Protein AF-A0A819H990-F1 (afdb_monomer_lite)

Secondary structure (DSSP, 8-state):
-HHHHHHHHHHHHHHHT-------TT-EEEE--SS--STTS-S-EEEEEEEEEEETTEEEEEETTSS-EEEEEGGGEEE-PPP--

Foldseek 3Di:
DVVVVVVVVVVVVCVVPDDQDDDDAQFWKWFADPDDPDPPDDRTDARWGFHADPDSFKTWIAGPPDRDIDIDGNVRIGGDDDPDD

Sequence (85 aa):
NNIQKQQKLNKQRYDLHRQNIQYKIGQLILAKPAVRNNKMQEIFEGPYRVIDILGPVTYVIKLEHSNYIRQIHANIMKPIYEPQE

Radius of gyration: 16.49 Å; chains: 1; bounding box: 31×32×53 Å

pLDDT: mean 88.6, std 10.75, range [40.59, 97.62]

Structure (mmCIF, N/CA/C/O backbone):
data_AF-A0A819H990-F1
#
_entry.id   AF-A0A819H990-F1
#
loop_
_atom_site.group_PDB
_atom_site.id
_atom_site.type_symbol
_atom_site.label_atom_id
_atom_site.label_alt_id
_atom_site.label_comp_id
_atom_site.label_asym_id
_atom_site.label_entity_id
_atom_site.label_seq_id
_atom_site.pdbx_PDB_ins_code
_atom_site.Cartn_x
_atom_site.Cartn_y
_atom_site.Cartn_z
_atom_site.occupancy
_atom_site.B_iso_or_equiv
_atom_site.auth_seq_id
_atom_site.auth_comp_id
_atom_site.auth_asym_id
_atom_site.auth_atom_id
_atom_site.pdbx_PDB_model_num
ATOM 1 N N . ASN A 1 1 ? -5.893 -2.202 37.731 1.00 68.00 1 ASN A N 1
ATOM 2 C CA . ASN A 1 1 ? -4.842 -2.499 36.731 1.00 68.00 1 ASN A CA 1
ATOM 3 C C . ASN A 1 1 ? -4.590 -1.318 35.802 1.00 68.00 1 ASN A C 1
ATOM 5 O O . ASN A 1 1 ? -5.339 -1.112 34.854 1.00 68.00 1 ASN A O 1
ATOM 9 N N . ASN A 1 2 ? -3.538 -0.537 36.068 1.00 81.12 2 ASN A N 1
ATOM 10 C CA . ASN A 1 2 ? -3.184 0.652 35.275 1.00 81.12 2 ASN A CA 1
ATOM 11 C C . ASN A 1 2 ? -2.817 0.299 33.812 1.00 81.12 2 ASN A C 1
ATOM 13 O O . ASN A 1 2 ? -3.203 0.986 32.871 1.00 81.12 2 ASN A O 1
ATOM 17 N N . ILE A 1 3 ? -2.178 -0.859 33.612 1.00 88.75 3 ILE A N 1
ATOM 18 C CA . ILE A 1 3 ? -1.739 -1.361 32.299 1.00 88.75 3 ILE A CA 1
ATOM 19 C C . ILE A 1 3 ? -2.923 -1.594 31.342 1.00 88.75 3 ILE A C 1
ATOM 21 O O . ILE A 1 3 ? -2.890 -1.142 30.200 1.00 88.75 3 ILE A O 1
ATOM 25 N N . GLN A 1 4 ? -4.001 -2.236 31.803 1.00 91.88 4 GLN A N 1
ATOM 26 C CA . GLN A 1 4 ? -5.182 -2.525 30.971 1.00 91.88 4 GLN A CA 1
ATOM 27 C C . GLN A 1 4 ? -5.895 -1.244 30.512 1.00 91.88 4 GLN A C 1
ATOM 29 O O . GLN A 1 4 ? -6.341 -1.145 29.367 1.00 91.88 4 GLN A O 1
ATOM 34 N N . LYS A 1 5 ? -5.961 -0.231 31.387 1.00 90.31 5 LYS A N 1
ATOM 35 C CA . LYS A 1 5 ? -6.531 1.082 31.053 1.00 90.31 5 LYS A CA 1
ATOM 36 C C . LYS A 1 5 ? -5.709 1.769 29.962 1.00 90.31 5 LYS A C 1
ATOM 38 O O . LYS A 1 5 ? -6.280 2.272 28.995 1.00 90.31 5 LYS A O 1
ATOM 43 N N . GLN A 1 6 ? -4.382 1.726 30.078 1.00 91.25 6 GLN A N 1
ATOM 44 C CA . GLN A 1 6 ? -3.490 2.331 29.094 1.00 91.25 6 GLN A CA 1
ATOM 45 C C . GLN A 1 6 ? -3.549 1.621 27.734 1.00 91.25 6 GLN A C 1
ATOM 47 O O . GLN A 1 6 ? -3.605 2.282 26.699 1.00 91.25 6 GLN A O 1
ATOM 52 N N . GLN A 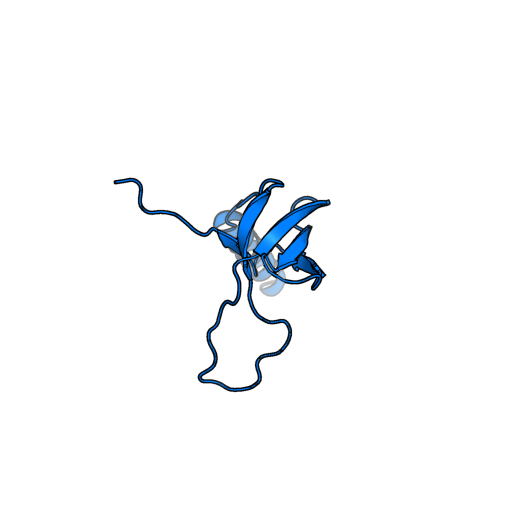1 7 ? -3.622 0.286 27.721 1.00 92.31 7 GLN A N 1
ATOM 53 C CA . GLN A 1 7 ? -3.793 -0.498 26.491 1.00 92.31 7 GLN A CA 1
ATOM 54 C C . GLN A 1 7 ? -5.081 -0.123 25.746 1.00 92.31 7 GLN A C 1
ATOM 56 O O . GLN A 1 7 ? -5.057 0.076 24.530 1.00 92.31 7 GLN A O 1
ATOM 61 N N . LYS A 1 8 ? -6.194 0.049 26.472 1.00 92.50 8 LYS A N 1
ATOM 62 C CA . LYS A 1 8 ? -7.479 0.453 25.882 1.00 92.50 8 LYS A CA 1
ATOM 63 C C . LYS A 1 8 ? -7.404 1.840 25.239 1.00 92.50 8 LYS A C 1
ATOM 65 O O . LYS A 1 8 ? -7.849 2.004 24.105 1.00 92.50 8 LYS A O 1
ATOM 70 N N . LEU A 1 9 ? -6.813 2.813 25.934 1.00 91.50 9 LEU A N 1
ATOM 71 C CA . LEU A 1 9 ? -6.644 4.174 25.413 1.00 91.50 9 LEU A CA 1
ATOM 72 C C . LEU A 1 9 ? -5.749 4.202 24.170 1.00 91.50 9 LEU A C 1
ATOM 74 O O . LEU A 1 9 ? -6.071 4.880 23.195 1.00 91.50 9 LEU A O 1
ATOM 78 N N . ASN A 1 10 ? -4.656 3.438 24.174 1.00 90.12 10 ASN A N 1
ATOM 79 C CA . ASN A 1 10 ? -3.761 3.338 23.024 1.00 90.12 10 ASN A CA 1
ATOM 80 C C . ASN A 1 10 ? -4.475 2.741 21.805 1.00 90.12 10 ASN A C 1
ATOM 82 O O . ASN A 1 10 ? -4.359 3.291 20.712 1.00 90.12 10 ASN A O 1
ATOM 86 N N . LYS A 1 11 ? -5.268 1.677 21.993 1.00 88.88 11 LYS A N 1
ATOM 87 C CA . LYS A 1 11 ? -6.070 1.082 20.915 1.00 88.88 11 LYS A CA 1
ATOM 88 C C . LYS A 1 11 ? -7.087 2.075 20.348 1.00 88.88 11 LYS A C 1
ATOM 90 O O . LYS A 1 11 ? -7.155 2.243 19.140 1.00 88.88 11 LYS A O 1
ATOM 95 N N . GLN A 1 12 ? -7.837 2.769 21.206 1.00 90.69 12 GLN A N 1
ATOM 96 C CA . GLN A 1 12 ? -8.825 3.763 20.766 1.00 90.69 12 GLN A CA 1
ATOM 97 C C . GLN A 1 12 ? -8.185 4.887 19.949 1.00 90.69 12 GLN A C 1
ATOM 99 O O . GLN A 1 12 ? -8.707 5.268 18.908 1.00 90.69 12 GLN A O 1
ATOM 104 N N . ARG A 1 13 ? -7.032 5.396 20.396 1.00 86.88 13 ARG A N 1
ATOM 105 C CA . ARG A 1 13 ? -6.285 6.430 19.667 1.00 86.88 13 ARG A CA 1
ATOM 106 C C . ARG A 1 13 ? -5.738 5.923 18.339 1.00 86.88 13 ARG A C 1
ATOM 108 O O . ARG A 1 13 ? -5.720 6.686 17.380 1.00 86.88 13 ARG A O 1
ATOM 115 N N . TYR A 1 14 ? -5.286 4.673 18.292 1.00 83.38 14 TYR A N 1
ATOM 116 C CA . TYR A 1 14 ? -4.827 4.042 17.060 1.00 83.38 14 TYR A CA 1
ATOM 117 C C . TYR A 1 14 ? -5.970 3.912 16.051 1.00 83.38 14 TYR A C 1
ATOM 119 O O . TYR A 1 14 ? -5.831 4.350 14.913 1.00 83.38 14 TYR A O 1
ATOM 127 N N . ASP A 1 15 ? -7.111 3.380 16.491 1.00 83.19 15 ASP A N 1
ATOM 128 C CA . ASP A 1 15 ? -8.287 3.184 15.643 1.00 83.19 15 ASP A CA 1
ATOM 129 C C . ASP A 1 15 ? -8.848 4.526 15.137 1.00 83.19 15 ASP A C 1
ATOM 131 O O . ASP A 1 15 ? -9.205 4.629 13.967 1.00 83.19 15 ASP A O 1
ATOM 135 N N . LEU A 1 16 ? -8.864 5.568 15.981 1.00 85.31 16 LEU A N 1
ATOM 136 C CA . LEU A 1 16 ? -9.371 6.900 15.627 1.00 85.31 16 LEU A CA 1
ATOM 137 C C . LEU A 1 16 ? -8.556 7.584 14.519 1.00 85.31 16 LEU A C 1
ATOM 139 O O . LEU A 1 16 ? -9.126 8.240 13.653 1.00 85.31 16 LEU A O 1
ATOM 143 N N . HIS A 1 17 ? -7.229 7.448 14.544 1.00 77.69 17 HIS A N 1
ATOM 144 C CA . HIS A 1 17 ? -6.339 8.110 13.580 1.00 77.69 17 HIS A CA 1
ATOM 145 C C . HIS A 1 17 ? -5.953 7.211 12.402 1.00 77.69 17 HIS A C 1
ATOM 147 O O . HIS A 1 17 ? -5.075 7.563 11.608 1.00 77.69 17 HIS A O 1
ATOM 153 N N . ARG A 1 18 ? -6.574 6.033 12.282 1.00 74.81 18 ARG A N 1
ATOM 154 C CA . ARG A 1 18 ? -6.277 5.106 11.198 1.00 74.81 18 ARG A CA 1
ATOM 155 C C . ARG A 1 18 ? -6.824 5.662 9.887 1.00 74.81 18 ARG A C 1
ATOM 157 O O . ARG A 1 18 ? -8.026 5.654 9.642 1.00 74.81 18 ARG A O 1
ATOM 164 N N . GLN A 1 19 ? -5.925 6.110 9.016 1.00 71.56 19 GLN A N 1
ATOM 165 C CA . GLN A 1 19 ? -6.294 6.494 7.659 1.00 71.56 19 GLN A CA 1
ATOM 166 C C . GLN A 1 19 ? -6.718 5.250 6.875 1.00 71.56 19 GLN A C 1
ATOM 168 O O . GLN A 1 19 ? -5.951 4.298 6.731 1.00 71.56 19 GLN A O 1
ATOM 173 N N . ASN A 1 20 ? -7.950 5.261 6.373 1.00 73.94 20 ASN A N 1
ATOM 174 C CA . ASN A 1 20 ? -8.542 4.144 5.641 1.00 73.94 20 ASN A CA 1
ATOM 175 C C . ASN A 1 20 ? -8.310 4.313 4.129 1.00 73.94 20 ASN A C 1
ATOM 177 O O . ASN A 1 20 ? -9.249 4.383 3.339 1.00 73.94 20 ASN A O 1
ATOM 181 N N . ILE A 1 21 ? -7.043 4.460 3.732 1.00 83.94 21 ILE A N 1
ATOM 182 C CA . ILE A 1 21 ? -6.677 4.630 2.322 1.00 83.94 21 ILE A CA 1
ATOM 183 C C . ILE A 1 21 ? -6.816 3.278 1.620 1.00 83.94 21 ILE A C 1
ATOM 185 O O . ILE A 1 21 ? -6.150 2.310 1.989 1.00 83.94 21 ILE A O 1
ATOM 189 N N . GLN A 1 22 ? -7.673 3.231 0.602 1.00 89.12 22 GLN A N 1
ATOM 190 C CA . GLN A 1 22 ? -7.825 2.086 -0.291 1.00 89.12 22 GLN A CA 1
ATOM 191 C C . GLN A 1 22 ? -7.247 2.428 -1.659 1.00 89.12 22 GLN A C 1
ATOM 193 O O . GLN A 1 22 ? -7.452 3.532 -2.166 1.00 89.12 22 GLN A O 1
ATOM 198 N N . TYR A 1 23 ? -6.542 1.470 -2.251 1.00 92.31 23 TYR A N 1
ATOM 199 C CA . TYR A 1 23 ? -5.955 1.612 -3.578 1.00 92.31 23 TYR A CA 1
ATOM 200 C C . TYR A 1 23 ? -6.725 0.772 -4.590 1.00 92.31 23 TYR A C 1
ATOM 202 O O . TYR A 1 23 ? -7.253 -0.290 -4.259 1.00 92.31 23 TYR A O 1
ATOM 210 N N . LYS A 1 24 ? -6.782 1.245 -5.834 1.00 94.56 24 LYS A N 1
ATOM 211 C CA . LYS A 1 24 ? -7.437 0.536 -6.939 1.00 94.56 24 LYS A CA 1
ATOM 212 C C . LYS A 1 24 ? -6.403 -0.130 -7.839 1.00 94.56 24 LYS A C 1
ATOM 214 O O . LYS A 1 24 ? -5.297 0.382 -7.995 1.00 94.56 24 LYS A O 1
ATOM 219 N N . ILE A 1 25 ? -6.778 -1.239 -8.477 1.00 96.56 25 ILE A N 1
ATOM 220 C CA . ILE A 1 25 ? -5.975 -1.843 -9.550 1.00 96.56 25 ILE A CA 1
ATOM 221 C C . ILE A 1 25 ? -5.766 -0.798 -10.656 1.00 96.56 25 ILE A C 1
ATOM 223 O O . ILE A 1 25 ? -6.681 -0.051 -10.998 1.00 96.56 25 ILE A O 1
ATOM 227 N N . GLY A 1 26 ? -4.546 -0.716 -11.180 1.00 94.94 26 GLY A N 1
ATOM 228 C CA . GLY A 1 26 ? -4.125 0.272 -12.169 1.00 94.94 26 GLY A CA 1
ATOM 229 C C . GLY A 1 26 ? -3.653 1.606 -11.582 1.00 94.94 26 GLY A C 1
ATOM 230 O O . GLY A 1 26 ? -3.028 2.379 -12.303 1.00 94.94 26 GLY A O 1
ATOM 231 N N . GLN A 1 27 ? -3.886 1.875 -10.294 1.00 94.44 27 GLN A N 1
ATOM 232 C CA . GLN A 1 27 ? -3.479 3.131 -9.665 1.00 94.44 27 GLN A CA 1
ATOM 233 C C . GLN A 1 27 ? -1.956 3.231 -9.531 1.00 94.44 27 GLN A C 1
ATOM 235 O O . GLN A 1 27 ? -1.299 2.267 -9.122 1.00 94.44 27 GLN A O 1
ATOM 240 N N . LEU A 1 28 ? -1.419 4.418 -9.829 1.00 95.06 28 LEU A N 1
ATOM 241 C CA . LEU A 1 28 ? -0.017 4.751 -9.612 1.00 95.06 28 LEU A CA 1
ATOM 242 C C . LEU A 1 28 ? 0.240 5.194 -8.170 1.00 95.06 28 LEU A C 1
ATOM 244 O O . LEU A 1 28 ? -0.472 6.023 -7.595 1.00 95.06 28 LEU A O 1
ATOM 248 N N . ILE A 1 29 ? 1.272 4.607 -7.578 1.00 94.81 29 ILE A N 1
ATOM 249 C CA . ILE A 1 29 ? 1.663 4.804 -6.187 1.00 94.81 29 ILE A CA 1
ATOM 250 C C . ILE A 1 29 ? 3.188 4.821 -6.067 1.00 94.81 29 ILE A C 1
ATOM 252 O O . ILE A 1 29 ? 3.908 4.239 -6.877 1.00 94.81 29 ILE A O 1
ATOM 256 N N . LEU A 1 30 ? 3.685 5.443 -5.006 1.00 95.25 30 LEU A N 1
ATOM 257 C CA . LEU A 1 30 ? 5.040 5.248 -4.506 1.00 95.25 30 LEU A CA 1
ATOM 258 C C . LEU A 1 30 ? 5.010 4.273 -3.327 1.00 95.25 30 LEU A C 1
ATOM 260 O O . LEU A 1 30 ? 4.020 4.196 -2.595 1.00 95.25 30 LEU A O 1
ATOM 264 N N . ALA A 1 31 ? 6.101 3.549 -3.104 1.00 94.81 31 ALA A N 1
ATOM 265 C CA . ALA A 1 31 ? 6.223 2.617 -1.988 1.00 94.81 31 ALA A CA 1
ATOM 266 C C . ALA A 1 31 ? 7.561 2.793 -1.268 1.00 94.81 31 ALA A C 1
ATOM 268 O O . ALA A 1 31 ? 8.553 3.151 -1.890 1.00 94.81 31 ALA A O 1
ATOM 269 N N . LYS A 1 32 ? 7.619 2.540 0.042 1.00 93.88 32 LYS A N 1
ATOM 270 C CA . LYS A 1 32 ? 8.910 2.528 0.752 1.00 93.88 32 LYS A CA 1
ATOM 271 C C . LYS A 1 32 ? 9.768 1.348 0.278 1.00 93.88 32 LYS A C 1
ATOM 273 O O . LYS A 1 32 ? 9.205 0.267 0.083 1.00 93.88 32 LYS A O 1
ATOM 278 N N . PRO A 1 33 ? 11.095 1.510 0.133 1.00 90.38 33 PRO A N 1
ATOM 279 C CA . PRO A 1 33 ? 11.969 0.401 -0.229 1.00 90.38 33 PRO A CA 1
ATOM 280 C C . PRO A 1 33 ? 11.951 -0.679 0.857 1.00 90.38 33 PRO A C 1
ATOM 282 O O . PRO A 1 33 ? 11.815 -0.379 2.045 1.00 90.38 33 PRO A O 1
ATOM 285 N N . ALA A 1 34 ? 12.112 -1.942 0.453 1.00 86.44 34 ALA A N 1
ATOM 286 C CA . ALA A 1 34 ? 12.174 -3.066 1.391 1.00 86.44 34 ALA A CA 1
ATOM 287 C C . ALA A 1 34 ? 13.397 -2.975 2.319 1.00 86.44 34 ALA A C 1
ATOM 289 O O . ALA A 1 34 ? 13.319 -3.322 3.496 1.00 86.44 34 ALA A O 1
ATOM 290 N N . VAL A 1 35 ? 14.514 -2.476 1.785 1.00 86.50 35 VAL A N 1
ATOM 291 C CA . VAL A 1 35 ? 15.757 -2.240 2.520 1.00 86.50 35 VAL A CA 1
ATOM 292 C C . VAL A 1 35 ? 16.225 -0.824 2.230 1.00 86.50 35 VAL A C 1
ATOM 294 O O . VAL A 1 35 ? 16.255 -0.390 1.079 1.00 86.50 35 VAL A O 1
ATOM 297 N N . ARG A 1 36 ? 16.592 -0.099 3.287 1.00 83.56 36 ARG A N 1
ATOM 298 C CA . ARG A 1 36 ? 17.188 1.229 3.175 1.00 83.56 36 ARG A CA 1
ATOM 299 C C . ARG A 1 36 ? 18.703 1.095 3.267 1.00 83.56 36 ARG A C 1
ATOM 301 O O . ARG A 1 36 ? 19.213 0.682 4.304 1.00 83.56 36 ARG A O 1
ATOM 308 N N . ASN A 1 37 ? 19.410 1.470 2.207 1.00 84.75 37 ASN A N 1
ATOM 309 C CA . ASN A 1 37 ? 20.860 1.296 2.113 1.00 84.75 37 ASN A CA 1
ATOM 310 C C . ASN A 1 37 ? 21.631 2.398 2.850 1.00 84.75 37 ASN A C 1
ATOM 312 O O . ASN A 1 37 ? 22.730 2.161 3.341 1.00 84.75 37 ASN A O 1
ATOM 316 N N . ASN A 1 38 ? 21.072 3.609 2.951 1.00 88.75 38 ASN A N 1
ATOM 317 C CA . ASN A 1 38 ? 21.679 4.697 3.716 1.00 88.75 38 ASN A CA 1
ATOM 318 C C . ASN A 1 38 ? 20.628 5.682 4.275 1.00 88.75 38 ASN A C 1
ATOM 320 O O . ASN A 1 38 ? 19.470 5.713 3.858 1.00 88.75 38 ASN A O 1
ATOM 324 N N . LYS A 1 39 ? 21.032 6.520 5.239 1.00 84.31 39 LYS A N 1
ATOM 325 C CA . LYS A 1 39 ? 20.140 7.485 5.918 1.00 84.31 39 LYS A CA 1
ATOM 326 C C . LYS A 1 39 ? 19.667 8.638 5.016 1.00 84.31 39 LYS A C 1
ATOM 328 O O . LYS A 1 39 ? 18.693 9.299 5.366 1.00 84.31 39 LYS A O 1
ATOM 333 N N . MET A 1 40 ? 20.344 8.873 3.893 1.00 89.25 40 MET A N 1
ATOM 334 C CA . MET A 1 40 ? 20.057 9.955 2.940 1.00 89.25 40 MET A CA 1
ATOM 335 C C . MET A 1 40 ? 19.178 9.496 1.765 1.00 89.25 40 MET A C 1
ATOM 337 O O . MET A 1 40 ? 18.686 10.330 1.018 1.00 89.25 40 MET A O 1
ATOM 341 N N . GLN A 1 41 ? 18.943 8.190 1.616 1.00 86.12 41 GLN A N 1
ATOM 342 C CA . GLN A 1 41 ? 18.116 7.624 0.556 1.00 86.12 41 GLN A CA 1
ATOM 343 C C . GLN A 1 41 ? 16.673 8.100 0.704 1.00 86.12 41 GLN A C 1
ATOM 345 O O . GLN A 1 41 ? 16.158 8.190 1.831 1.00 86.12 41 GLN A O 1
ATOM 350 N N . GLU A 1 42 ? 16.033 8.348 -0.438 1.00 85.94 42 GLU A N 1
ATOM 351 C CA . GLU A 1 42 ? 14.619 8.686 -0.526 1.00 85.94 42 GLU A CA 1
ATOM 352 C C . GLU A 1 42 ? 13.753 7.676 0.232 1.00 85.94 42 GLU A C 1
ATOM 354 O O . GLU A 1 42 ? 13.994 6.467 0.242 1.00 85.94 42 GLU A O 1
ATOM 359 N N . ILE A 1 43 ? 12.738 8.199 0.919 1.00 89.38 43 ILE A N 1
ATOM 360 C CA . ILE A 1 43 ? 11.861 7.388 1.772 1.00 89.38 43 ILE A CA 1
ATOM 361 C C . ILE A 1 43 ? 10.900 6.546 0.924 1.00 89.38 43 ILE A C 1
ATOM 363 O O . ILE A 1 43 ? 10.445 5.502 1.386 1.00 89.38 43 ILE A O 1
ATOM 367 N N . PHE A 1 44 ? 10.590 6.996 -0.291 1.00 91.38 44 PHE A N 1
ATOM 368 C CA . PHE A 1 44 ? 9.664 6.355 -1.212 1.00 91.38 44 PHE A CA 1
ATOM 369 C C . PHE 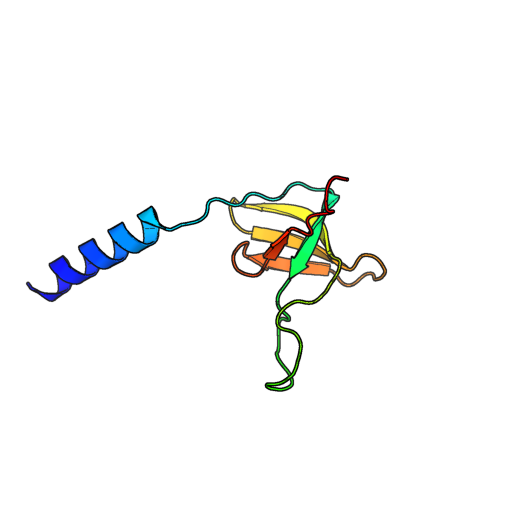A 1 44 ? 10.306 6.232 -2.593 1.00 91.38 44 PHE A C 1
ATOM 371 O O . PHE A 1 44 ? 11.005 7.136 -3.024 1.00 91.38 44 PHE A O 1
ATOM 378 N N . GLU A 1 45 ? 10.027 5.127 -3.270 1.00 92.00 45 GLU A N 1
ATOM 379 C CA . GLU A 1 45 ? 10.494 4.784 -4.613 1.00 92.00 45 GLU A CA 1
ATOM 380 C C . GLU A 1 45 ? 9.293 4.453 -5.513 1.00 92.00 45 GLU A C 1
ATOM 382 O O . GLU A 1 45 ? 8.194 4.155 -5.027 1.00 92.00 45 GLU A O 1
ATOM 387 N N . GLY A 1 46 ? 9.500 4.492 -6.827 1.00 89.44 46 GLY A N 1
ATOM 388 C CA . GLY A 1 46 ? 8.474 4.232 -7.836 1.00 89.44 46 GLY A CA 1
ATOM 389 C C . GLY A 1 46 ? 8.690 5.084 -9.091 1.00 89.44 46 GLY A C 1
ATOM 390 O O . GLY A 1 46 ? 9.777 5.638 -9.253 1.00 89.44 46 GLY A O 1
ATOM 391 N N . PRO A 1 47 ? 7.686 5.195 -9.976 1.00 94.50 47 PRO A N 1
ATOM 392 C CA . PRO A 1 47 ? 6.283 4.821 -9.780 1.00 94.50 47 PRO A CA 1
ATOM 393 C C . PRO A 1 47 ? 6.007 3.315 -9.885 1.00 94.50 47 PRO A C 1
ATOM 395 O O . PRO A 1 47 ? 6.574 2.588 -10.703 1.00 94.50 47 PRO A O 1
ATOM 398 N N . TYR A 1 48 ? 5.095 2.848 -9.039 1.00 96.25 48 TYR A N 1
ATOM 399 C CA . TYR A 1 48 ? 4.543 1.502 -9.075 1.00 96.25 48 TYR A CA 1
ATOM 400 C C . TYR A 1 48 ? 3.073 1.546 -9.465 1.00 96.25 48 TYR A C 1
ATOM 402 O O . TYR A 1 48 ? 2.350 2.464 -9.088 1.00 96.25 48 TYR A O 1
ATOM 410 N N . ARG A 1 49 ? 2.607 0.498 -10.136 1.00 96.75 49 ARG A N 1
ATOM 411 C CA . ARG A 1 49 ? 1.197 0.279 -10.439 1.00 96.75 49 ARG A CA 1
ATOM 412 C C . ARG A 1 49 ? 0.649 -0.860 -9.592 1.00 96.75 49 ARG 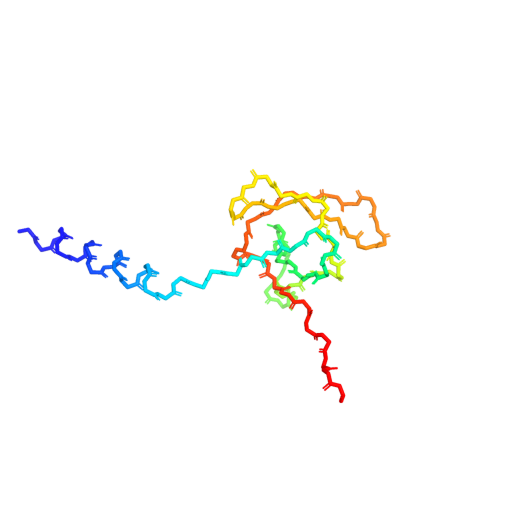A C 1
ATOM 414 O O . ARG A 1 49 ? 1.277 -1.914 -9.493 1.00 96.75 49 ARG A O 1
ATOM 421 N N . VAL A 1 50 ? -0.522 -0.667 -8.992 1.00 96.81 50 VAL A N 1
ATOM 422 C CA . VAL A 1 50 ? -1.243 -1.751 -8.309 1.00 96.81 50 VAL A CA 1
ATOM 423 C C . VAL A 1 50 ? -1.758 -2.730 -9.359 1.00 96.81 50 VAL A C 1
ATOM 425 O O . VAL A 1 50 ? -2.470 -2.325 -10.275 1.00 96.81 50 VAL A O 1
ATOM 428 N N . ILE A 1 51 ? -1.401 -4.005 -9.239 1.00 97.50 51 ILE A N 1
ATOM 429 C CA . ILE A 1 51 ? -1.818 -5.049 -10.186 1.00 97.50 51 ILE A CA 1
ATOM 430 C C . ILE A 1 51 ? -2.785 -6.059 -9.570 1.00 97.50 51 ILE A C 1
ATOM 432 O O . ILE A 1 51 ? -3.525 -6.690 -10.314 1.00 97.50 51 ILE A O 1
ATOM 436 N N . ASP A 1 52 ? -2.812 -6.184 -8.239 1.00 97.56 52 ASP A N 1
ATOM 437 C CA . ASP A 1 52 ? -3.735 -7.078 -7.536 1.00 97.56 52 ASP A CA 1
ATOM 438 C C . ASP A 1 52 ? -3.996 -6.618 -6.088 1.00 97.56 52 ASP A C 1
ATOM 4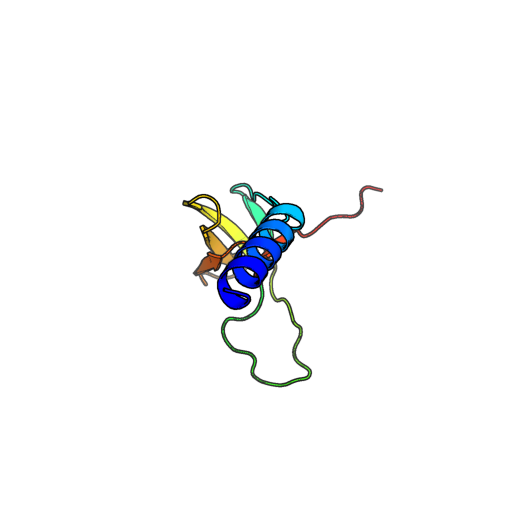40 O O . ASP A 1 52 ? -3.197 -5.876 -5.500 1.00 97.56 52 ASP A O 1
ATOM 444 N N . ILE A 1 53 ? -5.110 -7.069 -5.507 1.00 97.44 53 ILE A N 1
ATOM 445 C CA . ILE A 1 53 ? -5.561 -6.767 -4.143 1.00 97.44 53 ILE A CA 1
ATOM 446 C C . ILE A 1 53 ? -5.796 -8.090 -3.406 1.00 97.44 53 ILE A C 1
ATOM 448 O O . ILE A 1 53 ? -6.817 -8.746 -3.585 1.00 97.44 53 ILE A O 1
ATOM 452 N N . LEU A 1 54 ? -4.867 -8.461 -2.523 1.00 96.00 54 LEU A N 1
ATOM 453 C CA . LEU A 1 54 ? -4.942 -9.718 -1.764 1.00 96.00 54 LEU A CA 1
ATOM 454 C C . LEU A 1 54 ? -5.804 -9.598 -0.501 1.00 96.00 54 LEU A C 1
ATOM 456 O O . LEU A 1 54 ? -6.209 -10.597 0.086 1.00 96.00 54 LEU A O 1
ATOM 460 N N . GLY A 1 55 ? -6.051 -8.373 -0.040 1.00 92.44 55 GLY A N 1
ATOM 461 C CA . GLY A 1 55 ? -6.848 -8.110 1.148 1.00 92.44 55 GLY A CA 1
ATOM 462 C C . GLY A 1 55 ? -7.015 -6.615 1.413 1.00 92.44 55 GLY A C 1
ATOM 463 O O . GLY A 1 55 ? -6.500 -5.787 0.663 1.00 92.44 55 GLY A O 1
ATOM 464 N N . PRO A 1 56 ? -7.679 -6.235 2.517 1.00 90.06 56 PRO A N 1
ATOM 465 C CA . PRO A 1 56 ? -8.047 -4.841 2.786 1.00 90.06 56 PRO A CA 1
ATOM 466 C C . PRO A 1 56 ? -6.844 -3.895 2.926 1.00 90.06 56 PRO A C 1
ATOM 468 O O . PRO A 1 56 ? -6.971 -2.686 2.742 1.00 90.06 56 PRO A O 1
ATOM 471 N N . VAL A 1 57 ? -5.672 -4.433 3.268 1.00 92.69 57 VAL A N 1
ATOM 472 C CA . VAL A 1 57 ? -4.439 -3.664 3.486 1.00 92.69 57 VAL A CA 1
ATOM 473 C C . VAL A 1 57 ? -3.241 -4.225 2.725 1.00 92.69 57 VAL A C 1
ATOM 475 O O . VAL A 1 57 ? -2.126 -3.753 2.931 1.00 92.69 57 VAL A O 1
ATOM 478 N N . THR A 1 58 ? -3.439 -5.226 1.870 1.00 95.94 58 THR A N 1
ATOM 479 C CA . THR A 1 58 ? -2.350 -5.979 1.242 1.00 95.94 58 THR A CA 1
ATOM 480 C C . THR A 1 58 ? -2.533 -5.989 -0.264 1.00 95.94 58 THR A C 1
ATOM 482 O O . THR A 1 58 ? -3.552 -6.454 -0.768 1.00 95.94 58 THR A O 1
ATOM 485 N N . TYR A 1 59 ? -1.525 -5.489 -0.970 1.00 97.12 59 TYR A N 1
ATOM 486 C CA . TYR A 1 59 ? -1.581 -5.210 -2.401 1.00 97.12 59 TYR A CA 1
ATOM 487 C C . TYR A 1 59 ? -0.368 -5.810 -3.102 1.00 97.12 59 TYR A C 1
ATOM 489 O O . TYR A 1 59 ? 0.717 -5.884 -2.516 1.00 97.12 59 TYR A O 1
ATOM 497 N N . VAL A 1 60 ? -0.537 -6.197 -4.363 1.00 97.62 60 VAL A N 1
ATOM 498 C CA . VAL A 1 60 ? 0.572 -6.551 -5.253 1.00 97.62 60 VAL A CA 1
ATOM 499 C C . VAL A 1 60 ? 0.822 -5.380 -6.187 1.00 97.62 60 VAL A C 1
ATOM 501 O O . VAL A 1 60 ? -0.097 -4.864 -6.826 1.00 97.62 60 VAL A O 1
ATOM 504 N N . ILE A 1 61 ? 2.078 -4.954 -6.255 1.00 96.88 61 ILE A N 1
ATOM 505 C CA . ILE A 1 61 ? 2.508 -3.814 -7.056 1.00 96.88 61 ILE A CA 1
ATOM 506 C C . ILE A 1 61 ? 3.590 -4.228 -8.048 1.00 96.88 61 ILE A C 1
ATOM 508 O O . ILE A 1 61 ? 4.410 -5.102 -7.758 1.00 96.88 61 ILE A O 1
ATOM 512 N N . LYS A 1 62 ? 3.606 -3.570 -9.206 1.00 97.38 62 LYS A N 1
ATOM 513 C CA . LYS A 1 62 ? 4.608 -3.740 -10.261 1.00 97.38 62 LYS A CA 1
ATOM 514 C C . LYS A 1 62 ? 5.289 -2.408 -10.546 1.00 97.38 62 LYS A C 1
ATOM 516 O O . LYS A 1 62 ? 4.608 -1.391 -10.638 1.00 97.38 62 LYS A O 1
ATOM 521 N N . LEU A 1 63 ? 6.612 -2.403 -10.675 1.00 95.62 63 LEU A N 1
ATOM 522 C CA . LEU A 1 63 ? 7.346 -1.202 -11.081 1.00 95.62 63 LEU A CA 1
ATOM 523 C C . LEU A 1 63 ? 7.019 -0.877 -12.548 1.00 95.62 63 LEU A C 1
ATOM 525 O O . LEU A 1 63 ? 7.047 -1.770 -13.388 1.00 95.62 63 LEU A O 1
ATOM 529 N N . GLU A 1 64 ? 6.702 0.378 -12.869 1.00 89.62 64 GLU A N 1
ATOM 530 C CA . GLU A 1 64 ? 6.074 0.736 -14.155 1.00 89.62 64 GLU A CA 1
ATOM 531 C C . GLU A 1 64 ? 6.889 0.327 -15.396 1.00 89.62 64 GLU A C 1
ATOM 533 O O . GLU A 1 64 ? 6.328 -0.138 -16.387 1.00 89.62 64 GLU A O 1
ATOM 538 N N . HIS A 1 65 ? 8.218 0.394 -15.305 1.00 90.06 65 HIS A N 1
ATOM 539 C CA . HIS A 1 65 ? 9.136 0.072 -16.403 1.00 90.06 65 HIS A CA 1
ATOM 540 C C . HIS A 1 65 ? 9.967 -1.198 -16.159 1.00 90.06 65 HIS A C 1
ATOM 542 O O . HIS A 1 65 ? 11.026 -1.377 -16.755 1.00 90.06 65 HIS A O 1
ATOM 548 N N . SER A 1 66 ? 9.526 -2.085 -15.263 1.00 92.56 66 SER A N 1
ATOM 549 C CA . SER A 1 66 ? 10.249 -3.318 -14.936 1.00 92.56 66 SER A CA 1
ATOM 550 C C . SER A 1 66 ? 9.296 -4.469 -14.631 1.00 92.56 66 SER A C 1
ATOM 552 O O . SER A 1 66 ? 8.134 -4.281 -14.286 1.00 92.56 66 SER A O 1
ATOM 554 N N . ASN A 1 67 ? 9.795 -5.700 -14.717 1.00 93.19 67 ASN A N 1
ATOM 555 C CA . ASN A 1 67 ? 9.070 -6.884 -14.254 1.00 93.19 67 ASN A CA 1
ATOM 556 C C . ASN A 1 67 ? 9.223 -7.130 -12.748 1.00 93.19 67 ASN A C 1
ATOM 558 O O . ASN A 1 67 ? 8.785 -8.163 -12.248 1.00 93.19 67 ASN A O 1
ATOM 562 N N . TYR A 1 68 ? 9.813 -6.182 -12.017 1.00 94.06 68 TYR A N 1
ATOM 563 C CA . TYR A 1 68 ? 9.865 -6.233 -10.566 1.00 94.06 68 TYR A CA 1
ATOM 564 C C . TYR A 1 68 ? 8.460 -6.100 -9.967 1.00 94.06 68 TYR A C 1
ATOM 566 O O . TYR A 1 68 ? 7.794 -5.069 -10.103 1.00 94.06 68 TYR A O 1
ATOM 574 N N . ILE A 1 69 ? 8.032 -7.169 -9.301 1.00 95.81 69 ILE A N 1
ATOM 575 C CA . ILE A 1 69 ? 6.747 -7.292 -8.621 1.00 95.81 69 ILE A CA 1
ATOM 576 C C . ILE A 1 69 ? 7.020 -7.573 -7.150 1.00 95.81 69 ILE A C 1
ATOM 578 O O . ILE A 1 69 ? 7.898 -8.371 -6.815 1.00 95.81 69 ILE A O 1
ATOM 582 N N . ARG A 1 70 ? 6.247 -6.950 -6.261 1.00 95.31 70 ARG A N 1
ATOM 583 C CA . ARG A 1 70 ? 6.250 -7.312 -4.843 1.00 95.31 70 ARG A CA 1
ATOM 584 C C . ARG A 1 70 ? 4.893 -7.110 -4.189 1.00 95.31 70 ARG A C 1
ATOM 586 O O . ARG A 1 70 ? 4.099 -6.268 -4.601 1.00 95.31 70 ARG A O 1
ATOM 593 N N . GLN A 1 71 ? 4.670 -7.862 -3.122 1.00 96.88 71 GLN A N 1
ATOM 594 C CA . GLN A 1 71 ? 3.533 -7.709 -2.226 1.00 96.88 71 GLN A CA 1
ATOM 595 C C . GLN A 1 71 ? 3.891 -6.743 -1.093 1.00 96.88 71 GLN A C 1
ATOM 597 O O . GLN A 1 71 ? 4.957 -6.867 -0.489 1.00 96.88 71 GLN A O 1
ATOM 602 N N . ILE A 1 72 ? 3.008 -5.792 -0.787 1.00 95.44 72 ILE A N 1
ATOM 603 C CA . ILE A 1 72 ? 3.231 -4.788 0.259 1.00 95.44 72 ILE A CA 1
ATOM 604 C C . ILE A 1 72 ? 1.964 -4.445 1.047 1.00 95.44 72 ILE A C 1
ATOM 606 O O . ILE A 1 72 ? 0.841 -4.714 0.622 1.00 95.44 72 ILE A O 1
ATOM 610 N N . HIS A 1 73 ? 2.165 -3.826 2.212 1.00 94.69 73 HIS A N 1
ATOM 611 C CA . HIS A 1 73 ? 1.098 -3.321 3.072 1.00 94.69 73 HIS A CA 1
ATOM 612 C C . HIS A 1 73 ? 0.765 -1.847 2.764 1.00 94.69 73 HIS A C 1
ATOM 614 O O . HIS A 1 73 ? 1.665 -1.040 2.535 1.00 94.69 73 HIS A O 1
ATOM 620 N N . ALA A 1 74 ? -0.508 -1.458 2.865 1.00 92.94 74 ALA A N 1
ATOM 621 C CA . ALA A 1 74 ? -1.008 -0.111 2.564 1.00 92.94 74 ALA A CA 1
ATOM 622 C C . ALA A 1 74 ? -0.240 1.025 3.271 1.00 92.94 74 ALA A C 1
ATOM 624 O O . ALA A 1 74 ? 0.019 2.066 2.679 1.00 92.94 74 ALA A O 1
ATOM 625 N N . ASN A 1 75 ? 0.179 0.819 4.526 1.00 91.31 75 ASN A N 1
ATOM 626 C CA . ASN A 1 75 ? 0.927 1.817 5.317 1.00 91.31 75 ASN A CA 1
ATOM 627 C C . ASN A 1 75 ? 2.297 2.210 4.736 1.00 91.31 75 ASN A C 1
ATOM 629 O O . ASN A 1 75 ? 2.872 3.212 5.165 1.00 91.31 75 ASN A O 1
ATOM 633 N N . ILE A 1 76 ? 2.862 1.409 3.830 1.00 92.81 76 ILE A N 1
ATOM 634 C CA . ILE A 1 76 ? 4.118 1.745 3.145 1.00 92.81 76 ILE A CA 1
ATOM 635 C C . ILE A 1 76 ? 3.892 2.242 1.716 1.00 92.81 76 ILE A C 1
ATOM 637 O O . ILE A 1 76 ? 4.864 2.441 0.993 1.00 92.81 76 ILE A O 1
ATOM 641 N N . MET A 1 77 ? 2.634 2.465 1.332 1.00 93.56 77 MET A N 1
ATOM 642 C CA . MET A 1 77 ? 2.222 3.0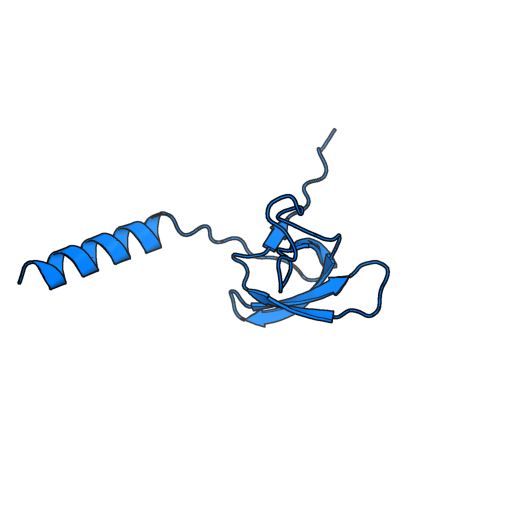23 0.049 1.00 93.56 77 MET A CA 1
ATOM 643 C C . MET A 1 77 ? 1.867 4.498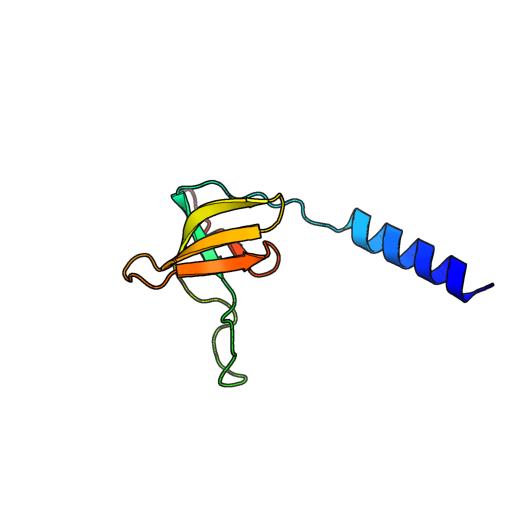 0.204 1.00 93.56 77 MET A C 1
ATOM 645 O O . MET A 1 77 ? 1.398 4.933 1.258 1.00 93.56 77 MET A O 1
ATOM 649 N N . LYS A 1 78 ? 2.064 5.262 -0.866 1.00 92.94 78 LYS A N 1
ATOM 650 C CA . LYS A 1 78 ? 1.615 6.645 -0.982 1.00 92.94 78 LYS A CA 1
ATOM 651 C C . LYS A 1 78 ? 1.043 6.860 -2.385 1.00 92.94 78 LYS A C 1
ATOM 653 O O . LYS A 1 78 ? 1.744 6.556 -3.347 1.00 92.94 78 LYS A O 1
ATOM 658 N N . PRO A 1 79 ? -0.189 7.367 -2.538 1.00 92.31 79 PRO A N 1
ATOM 659 C CA . PRO A 1 79 ? -0.721 7.680 -3.860 1.00 92.31 79 PRO A CA 1
ATOM 660 C C . PRO A 1 79 ? 0.099 8.793 -4.518 1.00 92.31 79 PRO A C 1
ATOM 662 O O . PRO A 1 79 ? 0.536 9.731 -3.844 1.00 92.31 79 PRO A O 1
ATOM 665 N N . ILE A 1 80 ? 0.300 8.682 -5.829 1.00 90.56 80 ILE A N 1
ATOM 666 C CA . ILE A 1 80 ? 0.781 9.797 -6.643 1.00 90.56 80 ILE A CA 1
ATOM 667 C C . ILE A 1 80 ? -0.451 10.642 -6.962 1.00 90.56 80 ILE A C 1
ATOM 669 O O . ILE A 1 80 ? -1.383 10.158 -7.598 1.00 90.56 80 ILE A O 1
ATOM 673 N N . TYR A 1 81 ? -0.487 11.870 -6.451 1.00 80.38 81 TYR A N 1
ATOM 674 C CA . TYR A 1 81 ? -1.492 12.848 -6.851 1.00 80.38 81 TYR A CA 1
ATOM 675 C C . TYR A 1 81 ? -0.900 13.660 -7.997 1.00 80.38 81 TYR A C 1
ATOM 677 O O . TYR A 1 81 ? 0.110 14.336 -7.799 1.00 80.38 81 TYR A O 1
ATOM 685 N N . GLU A 1 82 ? -1.505 13.586 -9.178 1.00 60.06 82 GLU A N 1
ATOM 686 C CA . GLU A 1 82 ? -1.304 14.631 -10.178 1.00 60.06 82 GLU A CA 1
ATOM 687 C C . GLU A 1 82 ? -2.014 15.895 -9.671 1.00 60.06 82 GLU A C 1
ATOM 689 O O . GLU A 1 82 ? -3.160 15.797 -9.211 1.00 60.06 82 GLU A O 1
ATOM 694 N N . PRO A 1 83 ? -1.356 17.068 -9.669 1.00 48.03 83 PRO A N 1
ATOM 695 C CA . PRO A 1 83 ? -2.064 18.316 -9.433 1.00 48.03 83 PRO A CA 1
ATOM 696 C C . PRO A 1 83 ? -3.141 18.448 -10.516 1.00 48.03 83 PRO A C 1
ATOM 698 O O . PRO A 1 83 ? -2.833 18.380 -11.702 1.00 48.03 83 PRO A O 1
ATOM 701 N N . GLN A 1 84 ? -4.406 18.572 -10.111 1.00 47.62 84 GLN A N 1
ATOM 702 C CA . GLN A 1 84 ? -5.450 18.975 -11.047 1.00 47.62 84 GLN A CA 1
ATOM 703 C C . GLN A 1 84 ? -5.232 20.465 -11.324 1.00 47.62 84 GLN A C 1
ATOM 705 O O . GLN A 1 84 ? -5.299 21.260 -10.385 1.00 47.62 84 GLN A O 1
ATOM 710 N N . GLU A 1 85 ? -4.864 20.793 -12.563 1.00 40.59 85 GLU A N 1
ATOM 711 C CA . GLU A 1 85 ? -4.784 22.170 -13.076 1.00 40.59 85 GLU A CA 1
ATOM 712 C C . GLU A 1 85 ? -6.160 22.848 -13.110 1.00 40.59 85 GLU A C 1
ATOM 714 O O . GLU A 1 85 ? -7.167 22.151 -13.388 1.00 40.59 85 GLU A O 1
#